Protein AF-A0A6J4KB87-F1 (afdb_monomer)

Solvent-accessible surface area (backbone atoms only — not comparable to full-atom values): 2294 Å² total; per-residue (Å²): 134,83,69,49,84,63,89,81,82,60,45,70,98,54,98,55,20,68,58,33,39,58,52,40,52,55,49,53,52,51,41,43,75,73,55,32,80

Mean predicted aligned error: 2.15 Å

Secondary structure (DSSP, 8-state):
------------SSTTHHHHHHHHHHHHHHHHHTT--

Radius of gyration: 11.4 Å; Cα contacts (8 Å, |Δi|>4): 32; chains: 1; bounding box: 18×16×34 Å

Structure (mmCIF, N/CA/C/O backbone):
data_AF-A0A6J4KB87-F1
#
_entry.id   AF-A0A6J4KB87-F1
#
loop_
_atom_site.group_PDB
_atom_site.id
_atom_site.type_symbol
_atom_site.label_atom_id
_atom_site.label_alt_id
_atom_site.label_comp_id
_atom_site.label_asym_id
_atom_site.label_entity_id
_atom_site.label_seq_id
_atom_site.pdbx_PDB_ins_code
_atom_site.Cartn_x
_atom_site.Cartn_y
_atom_site.Cartn_z
_atom_site.occupancy
_atom_site.B_iso_or_equiv
_atom_site.auth_seq_id
_atom_site.auth_comp_id
_atom_site.auth_asym_id
_atom_site.auth_atom_id
_atom_site.pdbx_PDB_model_num
ATOM 1 N N . MET A 1 1 ? 0.235 6.529 22.113 1.00 76.94 1 MET A N 1
ATOM 2 C CA . MET A 1 1 ? 0.718 7.411 21.026 1.00 76.94 1 MET A CA 1
ATOM 3 C C . MET A 1 1 ? -0.481 8.118 20.422 1.00 76.94 1 MET A C 1
ATOM 5 O O . MET A 1 1 ? -1.551 7.523 20.403 1.00 76.94 1 MET A O 1
ATOM 9 N N . THR A 1 2 ? -0.330 9.366 19.984 1.00 94.44 2 THR A N 1
ATOM 10 C CA . THR A 1 2 ? -1.404 10.102 19.298 1.00 94.44 2 THR A CA 1
ATOM 11 C C . THR A 1 2 ? -1.491 9.628 17.840 1.00 94.44 2 THR A C 1
ATOM 13 O O . THR A 1 2 ? -0.442 9.548 17.196 1.00 94.44 2 THR A O 1
ATOM 16 N N . PRO A 1 3 ? -2.686 9.303 17.310 1.00 96.94 3 PRO A N 1
ATOM 17 C CA . PRO A 1 3 ? -2.878 8.996 15.891 1.00 96.94 3 PRO A CA 1
ATOM 18 C C . PRO A 1 3 ? -2.343 10.103 14.973 1.00 96.94 3 PRO A C 1
ATOM 20 O O . PRO A 1 3 ? -2.371 11.281 15.328 1.00 96.94 3 PRO A O 1
ATOM 23 N N . MET A 1 4 ? -1.855 9.721 13.791 1.00 98.44 4 MET A N 1
ATOM 24 C CA . MET A 1 4 ? -1.285 10.636 12.795 1.00 98.44 4 MET A CA 1
ATOM 25 C C . MET A 1 4 ? -1.809 10.288 11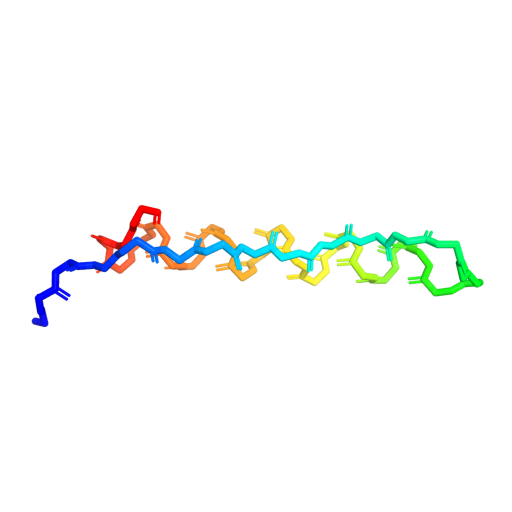.404 1.00 98.44 4 MET A C 1
ATOM 27 O O . MET A 1 4 ? -2.102 9.123 11.144 1.00 98.44 4 MET A O 1
ATOM 31 N N . ASN A 1 5 ? -1.842 11.294 10.528 1.00 98.19 5 ASN A N 1
ATOM 32 C CA . ASN A 1 5 ? -2.153 11.146 9.110 1.00 98.19 5 ASN A CA 1
ATOM 33 C C . ASN A 1 5 ? -0.839 10.969 8.338 1.00 98.19 5 ASN A C 1
ATOM 35 O O . ASN A 1 5 ? -0.067 11.927 8.223 1.00 98.19 5 ASN A O 1
ATOM 39 N N . ILE A 1 6 ? -0.560 9.763 7.847 1.00 98.12 6 ILE A N 1
ATOM 40 C CA . ILE A 1 6 ? 0.727 9.408 7.237 1.00 98.12 6 ILE A CA 1
ATOM 41 C C . ILE A 1 6 ? 0.505 8.943 5.798 1.00 98.12 6 ILE A C 1
ATOM 43 O O . ILE A 1 6 ? -0.052 7.881 5.538 1.00 98.12 6 ILE A O 1
ATOM 47 N N . ALA A 1 7 ? 1.019 9.711 4.837 1.00 98.25 7 ALA A N 1
ATOM 48 C CA . ALA A 1 7 ? 1.037 9.296 3.440 1.00 98.25 7 ALA A CA 1
ATOM 49 C C . ALA A 1 7 ? 2.234 8.371 3.168 1.00 98.25 7 ALA A C 1
ATOM 51 O O . ALA A 1 7 ? 3.386 8.801 3.232 1.00 98.25 7 ALA A O 1
ATOM 52 N N . VAL A 1 8 ? 1.966 7.109 2.819 1.00 97.94 8 VAL A N 1
ATOM 53 C CA . VAL A 1 8 ? 2.993 6.167 2.345 1.00 97.94 8 VAL A CA 1
ATOM 54 C C . VAL A 1 8 ? 3.035 6.208 0.820 1.00 97.94 8 VAL A C 1
ATOM 56 O O . VAL A 1 8 ? 2.089 5.787 0.157 1.00 97.94 8 VAL A O 1
ATOM 59 N N . LEU A 1 9 ? 4.131 6.717 0.258 1.00 98.12 9 LEU A N 1
ATOM 60 C CA . LEU A 1 9 ? 4.376 6.705 -1.185 1.00 98.12 9 LEU A CA 1
ATOM 61 C C . LEU A 1 9 ? 5.107 5.414 -1.570 1.00 98.12 9 LEU A C 1
ATOM 63 O O . LEU A 1 9 ? 6.095 5.048 -0.939 1.00 98.12 9 LEU A O 1
ATOM 67 N N . LEU A 1 10 ? 4.621 4.730 -2.603 1.00 97.75 10 LEU A N 1
ATOM 68 C CA . LEU A 1 10 ? 5.133 3.434 -3.047 1.00 97.75 10 LEU A CA 1
ATOM 69 C C . LEU A 1 10 ? 5.036 3.277 -4.569 1.00 97.75 10 LEU A C 1
ATOM 71 O O . LEU A 1 10 ? 4.181 3.880 -5.221 1.00 97.75 10 LEU A O 1
ATOM 75 N N . GLY A 1 11 ? 5.910 2.447 -5.136 1.00 97.12 11 GLY A N 1
ATOM 76 C CA . GLY A 1 11 ? 6.021 2.212 -6.573 1.00 97.12 11 GLY A CA 1
ATOM 77 C C . GLY A 1 11 ? 6.967 3.201 -7.260 1.00 97.12 11 GLY A C 1
ATOM 78 O O . GLY A 1 11 ? 8.136 3.302 -6.906 1.00 97.12 11 GLY A O 1
ATOM 79 N N . GLY A 1 12 ? 6.470 3.901 -8.282 1.00 97.38 12 GLY A N 1
ATOM 80 C CA . GLY A 1 12 ? 7.269 4.787 -9.138 1.00 97.38 12 GLY A CA 1
ATOM 81 C C . GLY A 1 12 ? 7.750 4.132 -10.439 1.00 97.38 12 GLY A C 1
ATOM 82 O O . GLY A 1 12 ? 7.434 2.972 -10.730 1.00 97.38 12 GLY A O 1
ATOM 83 N N . TYR A 1 13 ? 8.463 4.914 -11.254 1.00 97.50 13 TYR A N 1
ATOM 84 C CA . TYR A 1 13 ? 9.096 4.462 -12.496 1.00 97.50 13 TYR A CA 1
ATOM 85 C C . TYR A 1 13 ? 10.548 4.068 -12.202 1.00 97.50 13 TYR A C 1
ATOM 87 O O . TYR A 1 13 ? 11.449 4.901 -12.221 1.00 97.50 13 TYR A O 1
ATOM 95 N N . SER A 1 14 ? 10.745 2.801 -11.842 1.00 97.44 14 SER A N 1
ATOM 96 C CA . SER A 1 14 ? 12.039 2.216 -11.478 1.00 97.44 14 SER A CA 1
ATOM 97 C C . SER A 1 14 ? 12.023 0.715 -11.770 1.00 97.44 14 SER A C 1
ATOM 99 O O . SER A 1 14 ? 10.960 0.090 -11.737 1.00 97.44 14 SER A O 1
ATOM 101 N N . ALA A 1 15 ? 13.199 0.125 -11.996 1.00 98.06 15 ALA A N 1
ATOM 102 C CA . ALA A 1 15 ? 13.370 -1.329 -12.028 1.00 98.06 15 ALA A CA 1
ATOM 103 C C . ALA A 1 15 ? 13.011 -1.991 -10.679 1.00 98.06 15 ALA A C 1
ATOM 105 O O . ALA A 1 15 ? 12.665 -3.166 -10.638 1.00 98.06 15 ALA A O 1
ATOM 106 N N . GLU A 1 16 ? 13.034 -1.230 -9.582 1.00 98.25 16 GLU A N 1
ATOM 107 C CA . GLU A 1 16 ? 12.716 -1.697 -8.225 1.00 98.25 16 GLU A CA 1
ATOM 108 C C . GLU A 1 16 ? 11.239 -1.491 -7.849 1.00 98.25 16 GLU A C 1
ATOM 110 O O . GLU A 1 16 ? 10.871 -1.588 -6.677 1.00 98.25 16 GLU A O 1
ATOM 115 N N . ARG A 1 17 ? 10.368 -1.187 -8.823 1.00 98.06 17 ARG A N 1
ATOM 116 C CA . ARG A 1 17 ? 8.946 -0.887 -8.588 1.00 98.06 17 ARG A CA 1
ATOM 117 C C . ARG A 1 17 ? 8.264 -1.930 -7.702 1.00 98.06 17 ARG A C 1
ATOM 119 O O . ARG A 1 17 ? 7.582 -1.557 -6.750 1.00 98.06 17 ARG A O 1
ATOM 126 N N . ASP A 1 18 ? 8.465 -3.211 -7.988 1.00 98.44 18 ASP A N 1
ATOM 127 C CA . ASP A 1 18 ? 7.809 -4.293 -7.248 1.00 98.44 18 ASP A CA 1
ATOM 128 C C . ASP A 1 18 ? 8.325 -4.399 -5.808 1.00 98.44 18 ASP A C 1
ATOM 130 O O . ASP A 1 18 ? 7.555 -4.665 -4.884 1.00 98.44 18 ASP A O 1
ATOM 134 N N . VAL A 1 19 ? 9.606 -4.087 -5.588 1.00 98.19 19 VAL A N 1
ATOM 135 C CA . VAL A 1 19 ? 10.206 -4.005 -4.249 1.00 98.19 19 VAL A CA 1
ATOM 136 C C . VAL A 1 19 ? 9.607 -2.834 -3.465 1.00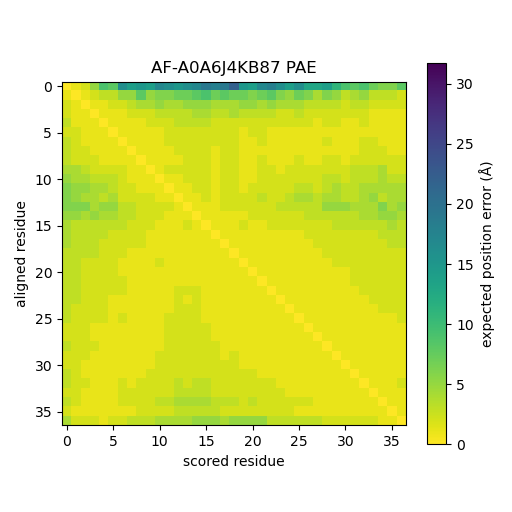 98.19 19 VAL A C 1
ATOM 138 O O . VAL A 1 19 ? 9.245 -2.988 -2.294 1.00 98.19 19 VAL A O 1
ATOM 141 N N . SER A 1 20 ? 9.441 -1.673 -4.106 1.00 98.56 20 SER A N 1
ATOM 142 C CA . SER A 1 20 ? 8.801 -0.502 -3.495 1.00 98.56 20 SER A CA 1
ATOM 143 C C . SER A 1 20 ? 7.331 -0.767 -3.149 1.00 98.56 20 SER A C 1
ATOM 145 O O . SER A 1 20 ? 6.879 -0.404 -2.063 1.00 98.56 20 SER A O 1
ATOM 147 N N . LEU A 1 21 ? 6.594 -1.462 -4.023 1.00 98.69 21 LEU A N 1
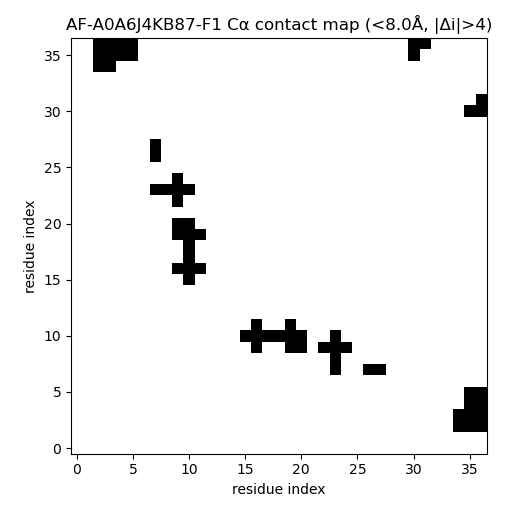ATOM 148 C CA . LEU A 1 21 ? 5.211 -1.859 -3.752 1.00 98.69 21 LEU A CA 1
ATOM 149 C C . LEU A 1 21 ? 5.128 -2.825 -2.564 1.00 98.69 21 LEU A C 1
ATOM 151 O O . LEU A 1 21 ? 4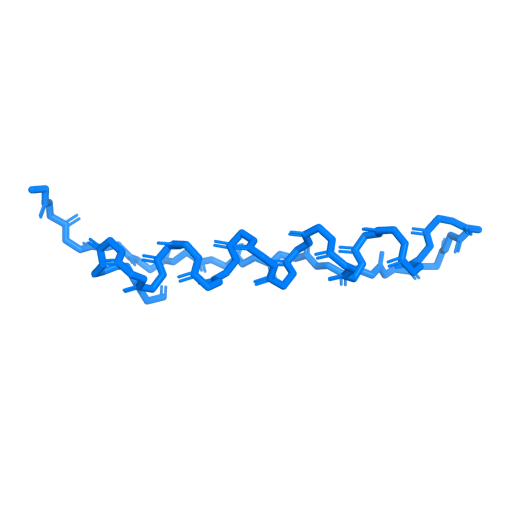.360 -2.585 -1.632 1.00 98.69 21 LEU A O 1
ATOM 155 N N . ALA A 1 22 ? 5.944 -3.882 -2.560 1.00 98.56 22 ALA A N 1
ATOM 156 C CA . ALA A 1 22 ? 5.936 -4.889 -1.501 1.00 98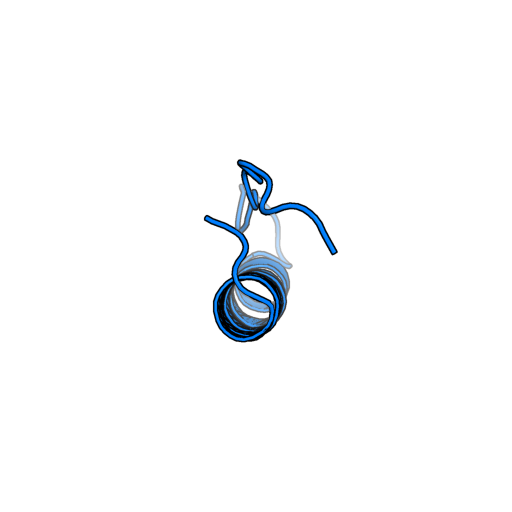.56 22 ALA A CA 1
ATOM 157 C C . ALA A 1 22 ? 6.302 -4.304 -0.126 1.00 98.56 22 ALA A C 1
ATOM 159 O O . ALA A 1 22 ? 5.639 -4.589 0.872 1.00 98.56 22 ALA A O 1
ATOM 160 N N . SER A 1 23 ? 7.341 -3.468 -0.063 1.00 98.38 23 SER A N 1
ATOM 161 C CA . SER A 1 23 ? 7.754 -2.816 1.186 1.00 98.38 23 SER A CA 1
ATOM 162 C C . SER A 1 23 ? 6.747 -1.759 1.650 1.00 98.38 23 SER A C 1
ATOM 164 O O . SER A 1 23 ? 6.352 -1.771 2.817 1.00 98.38 23 SER A O 1
ATOM 166 N N . GLY A 1 24 ? 6.266 -0.899 0.746 1.00 98.38 24 GLY A N 1
ATOM 167 C CA . GLY A 1 24 ? 5.295 0.150 1.061 1.00 98.38 24 GLY A CA 1
ATOM 168 C C . GLY A 1 24 ? 3.969 -0.392 1.601 1.00 98.38 24 GLY A C 1
ATOM 169 O O . GLY A 1 24 ? 3.444 0.148 2.575 1.00 98.38 24 GLY A O 1
ATOM 170 N N . LEU A 1 25 ? 3.458 -1.493 1.036 1.00 98.56 25 LEU A N 1
ATOM 171 C CA . LEU 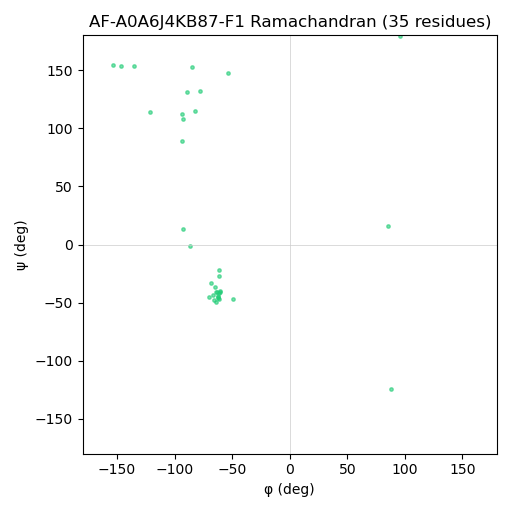A 1 25 ? 2.234 -2.143 1.521 1.00 98.56 25 LEU A CA 1
ATOM 172 C C . LEU A 1 25 ? 2.377 -2.631 2.970 1.00 98.56 25 LEU A C 1
ATOM 174 O O . LEU A 1 25 ? 1.528 -2.323 3.805 1.00 98.56 25 LEU A O 1
ATOM 178 N N . ARG A 1 26 ? 3.483 -3.311 3.295 1.00 98.62 26 ARG A N 1
ATOM 179 C CA . ARG A 1 26 ? 3.743 -3.825 4.653 1.00 98.62 26 ARG A CA 1
ATOM 180 C C . ARG A 1 26 ? 3.906 -2.704 5.678 1.00 98.62 26 ARG A C 1
ATOM 182 O O . ARG A 1 26 ? 3.468 -2.842 6.818 1.00 98.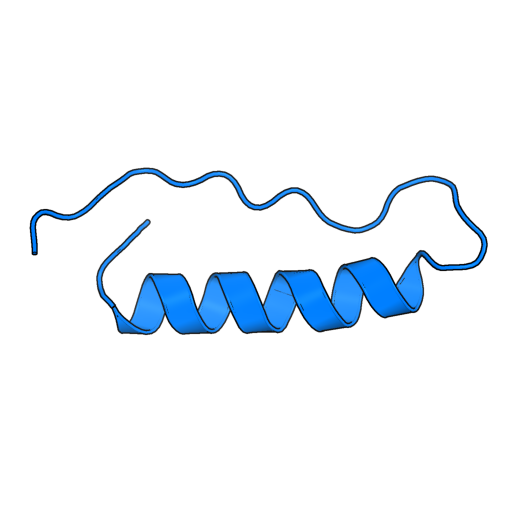62 26 ARG A O 1
ATOM 189 N N . ILE A 1 27 ? 4.518 -1.589 5.277 1.00 98.56 27 ILE A N 1
ATOM 190 C CA . ILE A 1 27 ? 4.637 -0.396 6.125 1.00 98.56 27 ILE A CA 1
ATOM 191 C C . ILE A 1 27 ? 3.252 0.203 6.387 1.00 98.56 27 ILE A C 1
ATOM 193 O O . ILE A 1 27 ? 2.918 0.476 7.539 1.00 98.56 27 ILE A O 1
ATOM 197 N N . ALA A 1 28 ? 2.429 0.368 5.348 1.00 98.50 28 ALA A N 1
ATOM 198 C CA . ALA A 1 28 ? 1.077 0.902 5.495 1.00 98.50 28 ALA A CA 1
ATOM 199 C C . ALA A 1 28 ? 0.202 0.023 6.409 1.00 98.50 28 ALA A C 1
ATOM 201 O O . ALA A 1 28 ? -0.535 0.544 7.244 1.00 98.50 28 ALA A O 1
ATOM 202 N N . GLU A 1 29 ? 0.305 -1.303 6.299 1.00 98.56 29 GLU A N 1
ATOM 203 C CA . GLU A 1 29 ? -0.375 -2.245 7.198 1.00 98.56 29 GLU A CA 1
ATOM 204 C C . GLU A 1 29 ? 0.088 -2.101 8.651 1.00 98.56 29 GLU A C 1
ATOM 206 O O . GLU A 1 29 ? -0.744 -2.013 9.555 1.00 98.56 29 GLU A O 1
ATOM 211 N N . ALA A 1 30 ? 1.401 -2.013 8.884 1.00 98.50 30 ALA A N 1
ATOM 212 C CA . ALA A 1 30 ? 1.952 -1.835 10.224 1.00 98.50 30 ALA A CA 1
ATOM 213 C C . ALA A 1 30 ? 1.501 -0.509 10.861 1.00 98.50 30 ALA A C 1
ATOM 215 O O . ALA A 1 30 ? 1.077 -0.494 12.015 1.00 98.50 30 ALA A O 1
ATOM 216 N N . LEU A 1 31 ? 1.534 0.594 10.106 1.00 98.38 31 LEU A N 1
ATOM 217 C CA . LEU A 1 31 ? 1.086 1.907 10.578 1.00 98.38 31 LEU A CA 1
ATOM 218 C C . LEU A 1 31 ? -0.399 1.902 10.962 1.00 98.38 31 LEU A C 1
ATOM 220 O O . LEU A 1 31 ? -0.753 2.423 12.021 1.00 98.38 31 LEU A O 1
ATOM 224 N N . ARG A 1 32 ? -1.249 1.242 10.166 1.00 97.88 32 ARG A N 1
ATOM 225 C CA . ARG A 1 32 ? -2.667 1.040 10.508 1.00 97.88 32 ARG A CA 1
ATOM 226 C C . ARG A 1 32 ? -2.841 0.203 11.770 1.00 97.88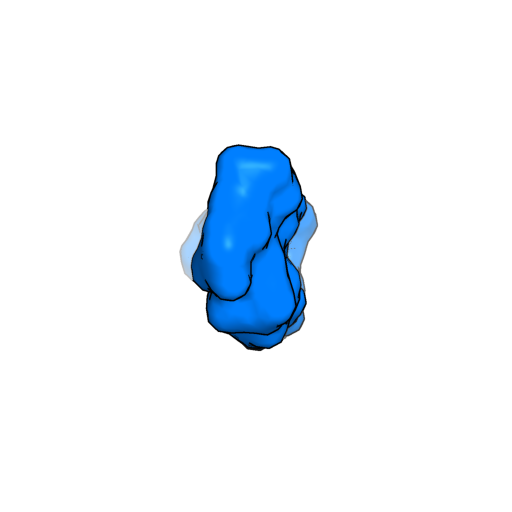 32 ARG A C 1
ATOM 228 O O . ARG A 1 32 ? -3.664 0.545 12.613 1.00 97.88 32 ARG A O 1
ATOM 235 N N . GLY A 1 33 ? -2.036 -0.848 11.939 1.00 98.06 33 GLY A N 1
ATOM 236 C CA . GLY A 1 33 ? -2.018 -1.662 13.159 1.00 98.06 33 GLY A CA 1
ATOM 237 C C . GLY A 1 33 ? -1.636 -0.877 14.421 1.00 98.06 33 GLY A C 1
ATOM 238 O O . GLY A 1 33 ? -2.080 -1.218 15.514 1.00 98.06 33 GLY A O 1
ATOM 239 N N . LEU A 1 34 ? -0.866 0.205 14.272 1.00 97.81 34 LEU A N 1
ATOM 240 C CA . LEU A 1 34 ? -0.503 1.127 15.354 1.00 97.81 34 LEU A CA 1
ATOM 241 C C . LEU A 1 34 ? -1.541 2.241 15.592 1.00 97.81 34 LEU A C 1
ATOM 243 O O . LEU A 1 34 ? -1.370 3.049 16.506 1.00 97.81 34 LEU A O 1
ATOM 247 N N . GLY A 1 35 ? -2.618 2.289 14.803 1.00 97.94 35 GLY A N 1
ATOM 248 C CA . GLY A 1 35 ? -3.672 3.300 14.909 1.00 97.94 35 GLY A CA 1
ATOM 249 C C . GLY A 1 35 ? -3.389 4.596 14.143 1.00 97.94 35 GLY A C 1
ATOM 250 O O . GLY A 1 35 ? -4.040 5.605 14.412 1.00 97.94 35 GLY A O 1
ATOM 251 N N . HIS A 1 36 ? -2.431 4.593 13.211 1.00 98.06 36 HIS A N 1
ATOM 252 C CA . HIS A 1 36 ? -2.245 5.687 12.256 1.00 98.06 36 HIS A CA 1
ATOM 253 C C . HIS A 1 36 ? -3.157 5.502 11.037 1.00 98.06 36 HIS A C 1
ATOM 255 O O . HIS A 1 36 ? -3.523 4.377 10.686 1.00 98.06 36 HIS A O 1
ATOM 261 N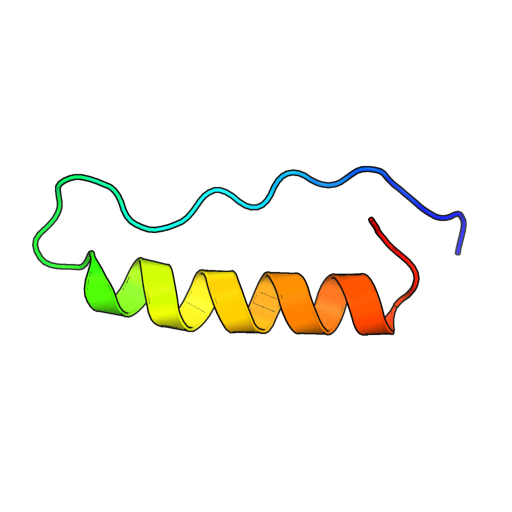 N . SER A 1 37 ? -3.516 6.612 10.395 1.00 94.31 37 SER A N 1
ATOM 262 C CA . SER A 1 37 ? -4.323 6.641 9.169 1.00 94.31 37 SER A CA 1
ATOM 263 C C . SER A 1 37 ? -3.485 7.012 7.960 1.00 94.31 37 SER A C 1
ATOM 265 O O . SER A 1 37 ? -2.742 8.016 8.083 1.00 94.31 37 SER A O 1
#

InterPro domains:
  IPR016185 Pre-ATP-grasp domain superfamily [SSF52440] (4-36)

Sequence (37 aa):
MTPMNIAVLLGGYSAERDVSLASGLRIAEALRGLGHS

pLDDT: mean 97.35, std 3.53, range [76.94, 98.69]

Foldseek 3Di:
DDAEADDQDFADDDPCRVVRVVVSVVVVVVSVVVVYD

Organism: NCBI:txid246130